Protein AF-A0A969E4N9-F1 (afdb_monomer_lite)

Radius of gyration: 14.86 Å; chains: 1; bounding box: 43×32×30 Å

Sequence (67 aa):
MATASERNGSHFDVQRSKDGKTFTTIGQVKAVGNSLTLQRYEFSDENPLSGTNYYRLNAVDLDGAAK

Secondary structure (DSSP, 8-state):
--------EEEEEEEEESSSSS-EEEEEEE--TT--S--------SSPPSS--EEEEEEEES-----

pLDDT: mean 70.05, std 16.91, range [35.25, 89.94]

Structure (mmCIF, N/CA/C/O backbone):
data_AF-A0A969E4N9-F1
#
_entry.id   AF-A0A969E4N9-F1
#
loop_
_atom_site.group_PDB
_atom_site.id
_atom_site.type_symbol
_atom_site.label_atom_id
_atom_site.label_alt_id
_atom_site.label_comp_id
_atom_site.label_asym_id
_atom_site.label_entity_id
_atom_site.label_seq_id
_atom_site.pdbx_PDB_ins_code
_atom_site.Cartn_x
_atom_site.Cartn_y
_atom_site.Cartn_z
_atom_site.occupancy
_atom_site.B_iso_or_equiv
_atom_site.auth_seq_id
_atom_site.auth_comp_id
_atom_site.auth_asym_id
_atom_site.auth_atom_id
_atom_site.pdbx_PDB_model_num
ATOM 1 N N . MET A 1 1 ? 28.797 -10.068 -18.504 1.00 35.25 1 MET A N 1
ATOM 2 C CA . MET A 1 1 ? 28.222 -10.557 -17.235 1.00 35.25 1 MET A CA 1
ATOM 3 C C . MET A 1 1 ? 26.929 -9.792 -17.016 1.00 35.25 1 MET A C 1
ATOM 5 O O . MET A 1 1 ? 26.965 -8.690 -16.490 1.00 35.25 1 MET A O 1
ATOM 9 N N . ALA A 1 2 ? 25.815 -10.293 -17.548 1.00 37.41 2 ALA A N 1
ATOM 10 C CA . ALA A 1 2 ? 24.510 -9.719 -17.262 1.00 37.41 2 ALA A CA 1
ATOM 11 C C . ALA A 1 2 ? 24.058 -10.303 -15.923 1.00 37.41 2 ALA A C 1
ATOM 13 O O . ALA A 1 2 ? 23.526 -11.406 -15.879 1.00 37.41 2 ALA A O 1
ATOM 14 N N . THR A 1 3 ? 24.290 -9.594 -14.823 1.00 44.12 3 THR A N 1
ATOM 15 C CA . THR A 1 3 ? 23.448 -9.754 -13.637 1.00 44.12 3 THR A CA 1
ATOM 16 C C . THR A 1 3 ? 22.111 -9.115 -13.984 1.00 44.12 3 THR A C 1
ATOM 18 O O . THR A 1 3 ? 21.808 -7.994 -13.582 1.00 44.12 3 THR A O 1
ATOM 21 N N . ALA A 1 4 ? 21.346 -9.802 -14.837 1.00 43.44 4 ALA A N 1
ATOM 22 C CA . ALA A 1 4 ? 19.944 -9.514 -15.042 1.00 43.44 4 ALA A CA 1
ATOM 23 C C . ALA A 1 4 ? 19.300 -9.723 -13.679 1.00 43.44 4 ALA A C 1
ATOM 25 O O . ALA A 1 4 ? 19.077 -10.844 -13.242 1.00 43.44 4 ALA A O 1
ATOM 26 N N . SER A 1 5 ? 19.136 -8.623 -12.953 1.00 46.22 5 SER A N 1
ATOM 27 C CA . SER A 1 5 ? 18.295 -8.570 -11.782 1.00 46.22 5 SER A CA 1
ATOM 28 C C . SER A 1 5 ? 16.936 -9.085 -12.229 1.00 46.22 5 SER A C 1
ATOM 30 O O . SER A 1 5 ? 16.183 -8.362 -12.888 1.00 46.22 5 SER A O 1
ATOM 32 N N . GLU A 1 6 ? 16.647 -10.343 -11.918 1.00 43.62 6 GLU A N 1
ATOM 33 C CA . GLU A 1 6 ? 15.302 -10.896 -11.903 1.00 43.62 6 GLU A CA 1
ATOM 34 C C . GLU A 1 6 ? 14.536 -10.128 -10.820 1.00 43.62 6 GLU A C 1
ATOM 36 O O . GLU A 1 6 ? 14.300 -10.591 -9.711 1.00 43.62 6 GLU A O 1
ATOM 41 N N . ARG A 1 7 ? 14.195 -8.872 -11.130 1.00 52.97 7 ARG A N 1
ATOM 42 C CA . ARG A 1 7 ? 13.158 -8.089 -10.464 1.00 52.97 7 ARG A CA 1
ATOM 43 C C . ARG A 1 7 ? 11.832 -8.699 -10.890 1.00 52.97 7 ARG A C 1
ATOM 45 O O . ARG A 1 7 ? 11.076 -8.118 -11.666 1.00 52.97 7 ARG A O 1
ATOM 52 N N . ASN A 1 8 ? 11.598 -9.907 -10.411 1.00 60.00 8 AS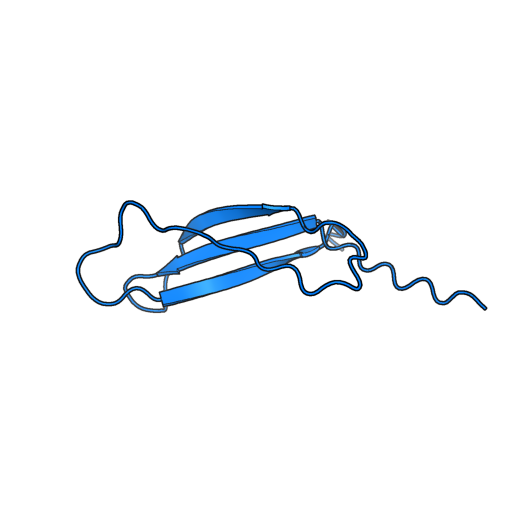N A N 1
ATOM 53 C CA . ASN A 1 8 ? 10.390 -10.670 -10.619 1.00 60.00 8 ASN A CA 1
ATOM 54 C C . ASN A 1 8 ? 9.331 -10.156 -9.642 1.00 60.00 8 ASN A C 1
ATOM 56 O O . ASN A 1 8 ? 8.856 -10.899 -8.806 1.00 60.00 8 ASN A O 1
ATOM 60 N N . GLY A 1 9 ? 8.968 -8.874 -9.720 1.00 62.75 9 GLY A N 1
ATOM 61 C CA . GLY A 1 9 ? 7.774 -8.362 -9.047 1.00 62.75 9 GLY A CA 1
ATOM 62 C C . GLY A 1 9 ? 6.542 -8.787 -9.844 1.00 62.75 9 GLY A C 1
ATOM 63 O O . GLY A 1 9 ? 6.490 -8.531 -11.044 1.00 62.75 9 GLY A O 1
ATOM 64 N N . SER A 1 10 ? 5.560 -9.432 -9.213 1.00 74.81 10 SER A N 1
ATOM 65 C CA . SER A 1 10 ? 4.284 -9.805 -9.847 1.00 74.81 10 SER A CA 1
ATOM 66 C C . SER A 1 10 ? 3.340 -8.621 -9.868 1.00 74.81 10 SER A C 1
ATOM 68 O O . SER A 1 10 ? 2.885 -8.162 -10.919 1.00 74.81 10 SER A O 1
ATOM 70 N N . HIS A 1 11 ? 3.065 -8.092 -8.685 1.00 79.75 11 HIS A N 1
ATOM 71 C CA . HIS A 1 11 ? 2.159 -6.979 -8.479 1.00 79.75 11 HIS A CA 1
ATOM 72 C C . HIS A 1 11 ? 2.405 -6.341 -7.118 1.00 79.75 11 HIS A C 1
ATOM 74 O O . HIS A 1 11 ? 3.097 -6.886 -6.267 1.00 79.75 11 HIS A O 1
ATOM 80 N N . PHE A 1 12 ? 1.841 -5.159 -6.927 1.00 82.81 12 PHE A N 1
ATOM 81 C CA . PHE A 1 12 ? 1.740 -4.494 -5.644 1.00 82.81 12 PHE A CA 1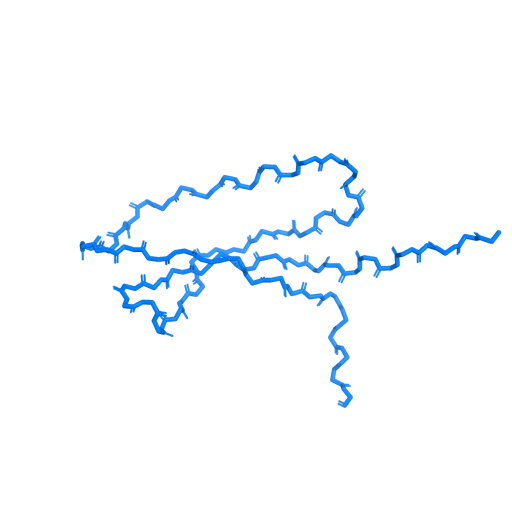
ATOM 82 C C . PHE A 1 12 ? 0.280 -4.530 -5.208 1.00 82.81 12 PHE A C 1
ATOM 84 O O . PHE A 1 12 ? -0.585 -4.012 -5.915 1.00 82.81 12 PHE A O 1
ATOM 91 N N . ASP A 1 13 ? -0.011 -5.108 -4.049 1.00 87.06 13 ASP A N 1
ATOM 92 C CA . ASP A 1 13 ? -1.317 -4.938 -3.424 1.00 87.06 13 ASP A CA 1
ATOM 93 C C . ASP A 1 13 ? -1.383 -3.566 -2.760 1.00 87.06 13 ASP A C 1
ATOM 95 O O . ASP A 1 13 ? -0.564 -3.222 -1.903 1.00 87.06 13 ASP A O 1
ATOM 99 N N . VAL A 1 14 ? -2.400 -2.794 -3.120 1.00 87.81 14 VAL A N 1
ATOM 100 C CA . VAL A 1 14 ? -2.786 -1.584 -2.406 1.00 87.81 14 VAL A CA 1
ATOM 101 C C . VAL A 1 14 ? -3.681 -2.017 -1.260 1.00 87.81 14 VAL A C 1
ATOM 103 O O . VAL A 1 14 ? -4.758 -2.580 -1.475 1.00 87.81 14 VAL A O 1
ATOM 106 N N . GLN A 1 15 ? -3.239 -1.771 -0.031 1.00 89.75 15 GLN A N 1
ATOM 107 C CA . GLN A 1 15 ? -3.992 -2.142 1.159 1.00 89.75 15 GLN A CA 1
ATOM 108 C C . GLN A 1 15 ? -4.380 -0.917 1.976 1.00 89.75 15 GLN A C 1
ATOM 110 O O . GLN A 1 15 ? -3.565 -0.018 2.189 1.00 89.75 15 GLN A O 1
ATOM 115 N N . ARG A 1 16 ? -5.612 -0.932 2.489 1.00 89.94 16 ARG A N 1
ATOM 116 C CA . ARG A 1 16 ? -6.177 0.083 3.378 1.00 89.94 16 ARG A CA 1
ATOM 117 C C . ARG A 1 16 ? -6.394 -0.471 4.775 1.00 89.94 16 ARG A C 1
ATOM 119 O O . ARG A 1 16 ? -6.841 -1.604 4.936 1.00 89.94 16 ARG A O 1
ATOM 126 N N . SER A 1 17 ? -6.161 0.353 5.785 1.00 88.25 17 SER A N 1
ATOM 127 C CA . SER A 1 17 ? -6.516 0.077 7.173 1.00 88.25 17 SER A CA 1
ATOM 128 C C . SER A 1 17 ? -7.174 1.295 7.812 1.00 88.25 17 SER A C 1
ATOM 130 O O . SER A 1 17 ? -6.771 2.422 7.550 1.00 88.25 17 SER A O 1
ATOM 132 N N . LYS A 1 18 ? -8.155 1.074 8.688 1.00 87.62 18 LYS A N 1
ATOM 133 C CA . LYS A 1 18 ? -8.757 2.134 9.520 1.00 87.62 18 LYS A CA 1
ATOM 134 C C . LYS A 1 18 ? -8.010 2.377 10.834 1.00 87.62 18 LYS A C 1
ATOM 136 O O . LYS A 1 18 ? -8.190 3.398 11.481 1.00 87.62 18 LYS A O 1
ATOM 141 N N . ASP A 1 19 ? -7.217 1.398 11.259 1.00 87.75 19 ASP A N 1
ATOM 142 C CA . ASP A 1 19 ? -6.589 1.342 12.585 1.00 87.75 19 ASP A CA 1
ATOM 143 C C . ASP A 1 19 ? -5.062 1.186 12.512 1.00 87.75 19 ASP A C 1
ATOM 145 O O . ASP A 1 19 ? -4.385 1.206 13.539 1.00 87.75 19 ASP A O 1
ATOM 149 N N . GLY A 1 20 ? -4.514 1.031 11.303 1.00 86.38 20 GLY A N 1
ATOM 150 C CA . GLY A 1 20 ? -3.089 0.818 11.055 1.00 86.38 20 GLY A CA 1
ATOM 151 C C . GLY A 1 20 ? -2.590 -0.577 11.444 1.00 86.38 20 GLY A C 1
ATOM 152 O O . GLY A 1 20 ? -1.398 -0.841 11.310 1.00 86.38 20 GLY A O 1
ATOM 153 N N . LYS A 1 21 ? -3.468 -1.474 11.920 1.00 87.81 21 LYS A N 1
ATOM 154 C CA . LYS A 1 21 ? -3.137 -2.853 12.311 1.00 87.81 21 LYS A CA 1
ATOM 155 C C . LYS A 1 21 ? -3.716 -3.860 11.324 1.00 87.81 21 LYS A C 1
ATOM 157 O O . LYS A 1 21 ? -3.007 -4.758 10.879 1.00 87.81 21 LYS A O 1
ATOM 162 N N . THR A 1 22 ? -4.984 -3.696 10.952 1.00 89.12 22 THR A N 1
ATOM 163 C CA . THR A 1 22 ? -5.689 -4.605 10.037 1.00 89.12 22 THR A CA 1
ATOM 164 C C . THR A 1 22 ? -5.721 -4.019 8.636 1.00 89.12 22 THR A C 1
ATOM 166 O O . THR A 1 22 ? -6.447 -3.058 8.384 1.00 89.12 22 THR A O 1
ATOM 169 N N . PHE A 1 23 ? -4.945 -4.589 7.719 1.00 89.75 23 PHE A N 1
ATOM 170 C CA . PHE A 1 23 ? -4.869 -4.138 6.331 1.00 89.75 23 PHE A CA 1
ATOM 171 C C . PHE A 1 23 ? -5.730 -5.023 5.434 1.00 89.75 23 PHE A C 1
ATOM 173 O O . PHE A 1 23 ? -5.599 -6.242 5.449 1.00 89.75 23 PHE A O 1
ATOM 180 N N . THR A 1 24 ? -6.606 -4.399 4.651 1.00 88.25 24 THR A N 1
ATOM 181 C CA . THR A 1 24 ? -7.446 -5.062 3.649 1.00 88.25 24 THR A CA 1
ATOM 182 C C . THR A 1 24 ? -6.997 -4.624 2.267 1.00 88.25 24 THR A C 1
ATOM 184 O O . THR A 1 24 ? -6.837 -3.427 2.031 1.00 88.25 24 THR A O 1
ATOM 187 N N . THR A 1 25 ? -6.794 -5.569 1.354 1.00 89.25 25 THR A N 1
ATOM 188 C CA . THR A 1 25 ? -6.473 -5.252 -0.041 1.00 89.25 25 THR A CA 1
ATOM 189 C C . THR A 1 25 ? -7.680 -4.597 -0.710 1.00 89.25 25 THR A C 1
ATOM 191 O O . THR A 1 25 ? -8.761 -5.177 -0.756 1.00 89.25 25 THR A O 1
ATOM 194 N N . ILE A 1 26 ? -7.488 -3.369 -1.191 1.00 86.25 26 ILE A N 1
ATOM 195 C CA . ILE A 1 26 ? -8.500 -2.549 -1.878 1.00 86.25 26 ILE A CA 1
ATOM 196 C C . ILE A 1 26 ? -8.258 -2.486 -3.389 1.00 86.25 26 ILE A C 1
ATOM 198 O O . ILE A 1 26 ? -9.146 -2.105 -4.143 1.00 86.25 26 ILE A O 1
ATOM 202 N N . GLY A 1 27 ? -7.064 -2.870 -3.837 1.00 83.38 27 GLY A N 1
ATOM 203 C CA . GLY A 1 27 ? -6.694 -2.900 -5.242 1.00 83.38 27 GLY A CA 1
ATOM 204 C C . GLY A 1 27 ? -5.358 -3.599 -5.445 1.00 83.38 27 GLY A C 1
ATOM 205 O O . GLY A 1 27 ? -4.603 -3.801 -4.496 1.00 83.38 27 GLY A O 1
ATOM 206 N N . GLN A 1 28 ? -5.063 -3.968 -6.686 1.00 82.75 28 GLN A N 1
ATOM 207 C CA . GLN A 1 28 ? -3.796 -4.588 -7.061 1.00 82.75 28 GLN A CA 1
ATOM 208 C C . GLN A 1 28 ? -3.261 -3.897 -8.303 1.00 82.75 28 GLN A C 1
ATOM 210 O O . GLN A 1 28 ? -3.998 -3.659 -9.261 1.00 82.75 28 GLN A O 1
ATOM 215 N N . VAL A 1 29 ? -1.972 -3.592 -8.297 1.00 77.44 29 VAL A N 1
ATOM 216 C CA . VAL A 1 29 ? -1.308 -2.921 -9.404 1.00 77.44 29 VAL A CA 1
ATOM 217 C C . VAL A 1 29 ? -0.217 -3.826 -9.937 1.00 77.44 29 VAL A C 1
ATOM 219 O O . VAL A 1 29 ? 0.746 -4.128 -9.238 1.00 77.44 29 VAL A O 1
ATOM 222 N N . LYS A 1 30 ? -0.372 -4.293 -11.178 1.00 74.00 30 LYS A N 1
ATOM 223 C CA . LYS A 1 30 ? 0.617 -5.174 -11.808 1.00 74.00 30 LYS A CA 1
ATOM 224 C C . LYS A 1 30 ? 1.973 -4.483 -11.850 1.00 74.00 30 LYS A C 1
ATOM 226 O O . LYS A 1 30 ? 2.094 -3.367 -12.353 1.00 74.00 30 LYS A O 1
ATOM 231 N N . ALA A 1 31 ? 2.987 -5.167 -11.336 1.00 67.69 31 ALA A N 1
ATOM 232 C CA . ALA A 1 31 ? 4.348 -4.687 -11.399 1.00 67.69 31 ALA A CA 1
ATOM 233 C C . ALA A 1 31 ? 4.815 -4.924 -12.835 1.00 67.69 31 ALA A C 1
ATOM 235 O O . ALA A 1 31 ? 4.996 -6.057 -13.274 1.00 67.69 31 ALA A O 1
ATOM 236 N N . VAL A 1 32 ? 4.939 -3.849 -13.610 1.00 61.12 32 VAL A N 1
ATOM 237 C CA . VAL A 1 32 ? 5.459 -3.950 -14.974 1.00 61.12 32 VAL A CA 1
ATOM 238 C C . VAL A 1 32 ? 6.965 -4.161 -14.840 1.00 61.12 32 VAL A C 1
ATOM 240 O O . VAL A 1 32 ? 7.707 -3.218 -14.549 1.00 61.12 32 VAL A O 1
ATOM 243 N N . GLY A 1 33 ? 7.392 -5.424 -14.929 1.00 55.22 33 GLY A N 1
ATOM 244 C CA . GLY A 1 33 ? 8.781 -5.845 -14.760 1.00 55.22 33 GLY A CA 1
ATOM 245 C C . GLY A 1 33 ? 9.754 -4.912 -15.486 1.00 55.22 33 GLY A C 1
ATOM 246 O O . GLY A 1 33 ? 9.551 -4.568 -16.647 1.00 55.22 33 GLY A O 1
ATOM 247 N N . ASN A 1 34 ? 10.795 -4.473 -14.773 1.00 48.00 34 ASN A N 1
ATOM 248 C CA . ASN A 1 34 ? 11.854 -3.592 -15.280 1.00 48.00 34 ASN A CA 1
ATOM 249 C C . ASN A 1 34 ? 11.376 -2.290 -15.961 1.00 48.00 34 ASN A C 1
ATOM 251 O O . ASN A 1 34 ? 11.784 -1.954 -17.069 1.00 48.00 34 ASN A O 1
ATOM 255 N N . SER A 1 35 ? 10.582 -1.476 -15.263 1.00 48.12 35 SER A N 1
ATOM 256 C CA . SER A 1 35 ? 10.510 -0.044 -15.587 1.00 48.12 35 SER A CA 1
ATOM 257 C C . SER A 1 35 ? 11.627 0.715 -14.854 1.00 48.12 35 SER A C 1
ATOM 259 O O . SER A 1 35 ? 11.602 0.847 -13.633 1.00 48.12 35 SER A O 1
ATOM 261 N N . LEU A 1 36 ? 12.624 1.212 -15.599 1.00 47.16 36 LEU A N 1
ATOM 262 C CA . LEU A 1 36 ? 13.600 2.223 -15.135 1.00 47.16 36 LEU A CA 1
ATOM 263 C C . LEU A 1 36 ? 12.947 3.604 -14.920 1.00 47.16 36 LEU A C 1
ATOM 265 O O . LEU A 1 36 ? 13.578 4.541 -14.437 1.00 47.16 36 LEU A O 1
ATOM 269 N N . THR A 1 37 ? 11.679 3.730 -15.294 1.00 44.91 37 THR A N 1
ATOM 270 C CA . THR A 1 37 ? 10.823 4.894 -15.111 1.00 44.91 37 THR A CA 1
ATOM 271 C C . THR A 1 37 ? 10.076 4.797 -13.783 1.00 44.91 37 THR A C 1
ATOM 273 O O . THR A 1 37 ? 9.519 3.755 -13.444 1.00 44.91 37 THR A O 1
ATOM 276 N N . LEU A 1 38 ? 10.060 5.900 -13.028 1.00 51.12 38 LEU A N 1
ATOM 277 C CA . LEU A 1 38 ? 9.263 6.062 -11.812 1.00 51.12 38 LEU A CA 1
ATOM 278 C C . LEU A 1 38 ? 7.786 5.770 -12.133 1.00 51.12 38 LEU A C 1
ATOM 280 O O . LEU A 1 38 ? 7.093 6.618 -12.694 1.00 51.12 38 LEU A O 1
ATOM 284 N N . GLN A 1 39 ? 7.320 4.566 -11.806 1.00 57.06 39 GLN A N 1
ATOM 285 C CA . GLN A 1 39 ? 5.922 4.180 -11.968 1.00 57.06 39 GLN A CA 1
ATOM 286 C C . GLN A 1 39 ? 5.098 4.938 -10.925 1.00 57.06 39 GLN A C 1
ATOM 288 O O . GLN A 1 39 ? 5.194 4.674 -9.724 1.00 57.06 39 GLN A O 1
ATOM 293 N N . ARG A 1 40 ? 4.328 5.930 -11.378 1.00 57.94 40 ARG A N 1
ATOM 294 C CA . ARG A 1 40 ? 3.346 6.617 -10.539 1.00 57.94 40 ARG A CA 1
ATOM 295 C C . ARG A 1 40 ? 2.096 5.756 -10.512 1.00 57.94 40 ARG A C 1
ATOM 297 O O . ARG A 1 40 ? 1.324 5.744 -11.463 1.00 57.94 40 ARG A O 1
ATOM 304 N N . TYR A 1 41 ? 1.939 5.002 -9.436 1.00 63.66 41 TYR A N 1
ATOM 305 C CA . TYR A 1 41 ? 0.713 4.267 -9.182 1.00 63.66 41 TYR A CA 1
ATOM 306 C C . TYR A 1 41 ? -0.251 5.194 -8.456 1.00 63.66 41 TYR A C 1
ATOM 308 O O . TYR A 1 41 ? -0.074 5.498 -7.278 1.00 63.66 41 TYR A O 1
ATOM 316 N N . GLU A 1 42 ? -1.239 5.684 -9.192 1.00 64.06 42 GLU A N 1
ATOM 317 C CA . GLU A 1 42 ? -2.329 6.472 -8.635 1.00 64.06 42 GLU A CA 1
ATOM 318 C C . GLU A 1 42 ? -3.489 5.522 -8.342 1.00 64.06 42 GLU A C 1
ATOM 320 O O . GLU A 1 42 ? -3.981 4.826 -9.228 1.00 64.06 42 GLU A O 1
ATOM 325 N N . PHE A 1 43 ? -3.888 5.455 -7.074 1.00 68.38 43 PHE A N 1
ATOM 326 C CA . PHE A 1 43 ? -5.075 4.729 -6.647 1.00 68.38 43 PHE A CA 1
ATOM 327 C C . PHE A 1 43 ? -6.033 5.729 -6.010 1.00 68.38 43 PHE A C 1
ATOM 329 O O . PHE A 1 43 ? -5.732 6.307 -4.963 1.00 68.38 43 PHE A O 1
ATOM 336 N N . SER A 1 44 ? -7.174 5.944 -6.658 1.00 74.38 44 SER A N 1
ATOM 337 C CA . SER A 1 44 ? -8.256 6.754 -6.111 1.00 74.38 44 SER A CA 1
ATOM 338 C C . SER A 1 44 ? -9.137 5.878 -5.235 1.00 74.38 44 SER A C 1
ATOM 340 O O . SER A 1 44 ? -9.799 4.960 -5.712 1.00 74.38 44 SER A O 1
ATOM 342 N N . ASP A 1 45 ? -9.139 6.164 -3.939 1.00 73.50 45 ASP A N 1
ATOM 343 C CA . ASP A 1 45 ? -10.036 5.509 -3.002 1.00 73.50 45 ASP A CA 1
ATOM 344 C C . ASP A 1 45 ? -11.433 6.144 -3.115 1.00 73.50 45 ASP A C 1
ATOM 346 O O . ASP A 1 45 ? -11.676 7.236 -2.605 1.00 73.50 45 ASP A O 1
ATOM 350 N N . GLU A 1 46 ? -12.337 5.496 -3.858 1.00 74.69 46 GLU A N 1
ATOM 351 C CA . GLU A 1 46 ? -13.689 6.023 -4.129 1.00 74.69 46 GLU A CA 1
ATOM 352 C C . GLU A 1 46 ? -14.647 5.898 -2.934 1.00 74.69 46 GLU A C 1
ATOM 354 O O . GLU A 1 46 ? -15.717 6.500 -2.925 1.00 74.69 46 GLU A O 1
ATOM 359 N N . ASN A 1 47 ? -14.283 5.112 -1.917 1.00 76.06 47 ASN A N 1
ATOM 360 C CA . ASN A 1 47 ? -15.106 4.879 -0.731 1.00 76.06 47 ASN A CA 1
ATOM 361 C C . ASN A 1 47 ? -14.240 4.871 0.538 1.00 76.06 47 ASN A C 1
ATOM 363 O O . ASN A 1 47 ? -14.096 3.804 1.158 1.00 76.06 47 ASN A O 1
ATOM 367 N N . PRO A 1 48 ? -13.649 6.016 0.933 1.00 75.25 48 PRO A N 1
ATOM 368 C CA . PRO A 1 48 ? -12.779 6.076 2.099 1.00 75.25 48 PRO A CA 1
ATOM 369 C C . PRO A 1 48 ? -13.580 5.772 3.354 1.00 75.25 48 PRO A C 1
ATOM 371 O O . PRO A 1 48 ? -14.739 6.167 3.493 1.00 75.25 48 PRO A O 1
ATOM 374 N N . LEU A 1 49 ? -12.966 5.048 4.289 1.00 76.62 49 LEU A N 1
ATOM 375 C CA . LEU A 1 49 ? -13.615 4.796 5.569 1.00 76.62 49 LEU A CA 1
ATOM 376 C C . LEU A 1 49 ? -13.699 6.120 6.331 1.00 76.62 49 LEU A C 1
ATOM 378 O O . LEU A 1 49 ? -12.769 6.926 6.289 1.00 76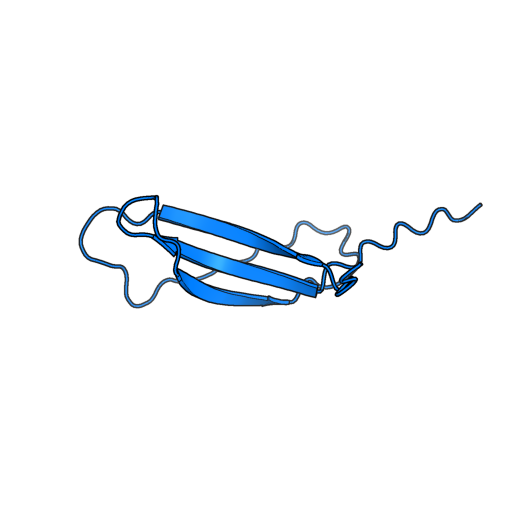.62 49 LEU A O 1
ATOM 382 N N . SER A 1 50 ? -14.798 6.345 7.050 1.00 79.50 50 SER A N 1
ATOM 383 C CA . SER A 1 50 ? -14.915 7.520 7.915 1.00 79.50 50 SER A CA 1
ATOM 384 C C . SER A 1 50 ? -13.803 7.527 8.964 1.00 79.50 50 SER A C 1
ATOM 386 O O . SER A 1 50 ? -1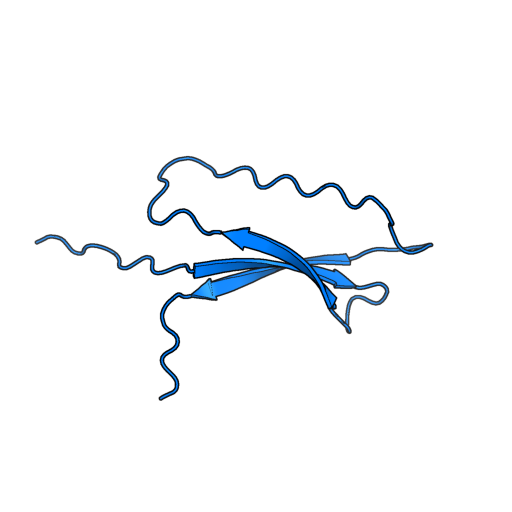3.674 6.583 9.746 1.00 79.50 50 SER A O 1
ATOM 388 N N . GLY A 1 51 ? -13.028 8.612 8.997 1.00 81.94 51 GLY A N 1
ATOM 389 C CA . GLY A 1 51 ? -11.906 8.799 9.916 1.00 81.94 51 GLY A CA 1
ATOM 390 C C . GLY A 1 51 ? -10.541 8.638 9.243 1.00 81.94 51 GLY A C 1
ATOM 391 O O . GLY A 1 51 ? -10.358 8.976 8.073 1.00 81.94 51 GLY A O 1
ATOM 392 N N . THR A 1 52 ? -9.557 8.168 10.007 1.00 84.00 52 THR A N 1
ATOM 393 C CA . THR A 1 52 ? -8.179 8.010 9.527 1.00 84.00 52 THR A CA 1
ATOM 394 C C . THR A 1 52 ? -8.049 6.754 8.672 1.00 84.00 52 THR A C 1
ATOM 396 O O . THR A 1 52 ? -8.358 5.653 9.122 1.00 84.00 52 THR A O 1
ATOM 399 N N . ASN A 1 53 ? -7.541 6.914 7.452 1.00 84.19 53 ASN A N 1
ATOM 400 C CA . ASN A 1 53 ? -7.213 5.804 6.566 1.00 84.19 53 ASN A CA 1
ATOM 401 C C . ASN A 1 53 ? -5.695 5.698 6.425 1.00 84.19 53 ASN A C 1
ATOM 403 O O . ASN A 1 53 ? -5.020 6.669 6.089 1.00 84.19 53 ASN A O 1
ATOM 407 N N . TYR A 1 54 ? -5.170 4.505 6.662 1.00 88.81 54 TYR A N 1
ATOM 408 C CA . TYR A 1 54 ? -3.777 4.150 6.451 1.00 88.81 54 TYR A CA 1
ATOM 409 C C . TYR A 1 54 ? -3.667 3.340 5.172 1.00 88.81 54 TYR A C 1
ATOM 411 O O . TYR A 1 54 ? -4.408 2.375 4.985 1.00 88.81 54 TYR A O 1
ATOM 419 N N . TYR A 1 55 ? -2.711 3.701 4.327 1.00 87.12 55 TYR A N 1
ATOM 420 C CA . TYR A 1 55 ? -2.456 3.015 3.070 1.00 87.12 55 TYR A CA 1
ATOM 421 C C . TYR A 1 55 ? -1.033 2.480 3.060 1.00 87.12 55 TYR A C 1
ATOM 423 O O . TYR A 1 55 ? -0.102 3.161 3.492 1.00 87.12 55 TYR A O 1
ATOM 431 N N . ARG A 1 56 ? -0.863 1.257 2.562 1.00 87.12 56 ARG A N 1
ATOM 432 C CA . ARG A 1 56 ? 0.456 0.677 2.300 1.00 87.12 56 ARG A CA 1
ATOM 433 C C . ARG A 1 56 ? 0.446 -0.095 0.991 1.00 87.12 56 ARG A C 1
ATOM 435 O O . ARG A 1 56 ? -0.593 -0.611 0.580 1.00 87.12 56 ARG A O 1
ATOM 442 N N . LEU A 1 57 ? 1.621 -0.199 0.383 1.00 83.62 57 LEU A N 1
ATOM 443 C CA . LEU A 1 57 ? 1.866 -1.064 -0.763 1.00 83.62 57 LEU A CA 1
ATOM 444 C C . LEU A 1 57 ? 2.548 -2.337 -0.269 1.00 83.62 57 LEU A C 1
ATOM 446 O O . LEU A 1 57 ? 3.567 -2.263 0.417 1.00 83.62 57 LEU A O 1
ATOM 450 N N . ASN A 1 58 ? 1.984 -3.488 -0.608 1.00 84.94 58 ASN A N 1
ATOM 451 C CA . ASN A 1 58 ? 2.602 -4.786 -0.379 1.00 84.94 58 ASN A CA 1
ATOM 452 C C . ASN A 1 58 ? 3.127 -5.311 -1.715 1.00 84.94 58 ASN A C 1
ATOM 454 O O . ASN A 1 58 ? 2.341 -5.592 -2.614 1.00 84.94 58 ASN A O 1
ATOM 458 N N . ALA A 1 59 ? 4.448 -5.386 -1.866 1.00 79.44 59 ALA A N 1
ATOM 459 C CA . ALA A 1 59 ? 5.066 -5.949 -3.058 1.00 79.44 59 ALA A CA 1
ATOM 460 C C . ALA A 1 59 ? 4.941 -7.475 -3.020 1.00 79.44 59 ALA A C 1
ATOM 462 O O . ALA A 1 59 ? 5.361 -8.100 -2.050 1.00 79.44 59 ALA A O 1
ATOM 463 N N . VAL A 1 60 ? 4.352 -8.054 -4.061 1.00 78.00 60 VAL A N 1
ATOM 464 C CA . VAL A 1 60 ? 4.251 -9.497 -4.257 1.00 78.00 60 VAL A CA 1
ATOM 465 C C . VAL A 1 60 ? 5.165 -9.863 -5.408 1.00 78.00 60 VAL A C 1
ATOM 467 O O . VAL A 1 60 ? 4.954 -9.431 -6.543 1.00 78.00 60 VAL A O 1
ATOM 470 N N . ASP A 1 61 ? 6.182 -10.659 -5.122 1.00 73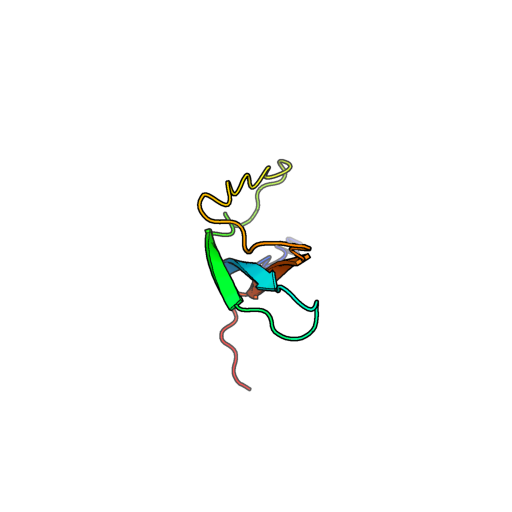.50 61 ASP A N 1
ATOM 471 C CA . ASP A 1 61 ? 7.092 -11.181 -6.128 1.00 73.50 61 ASP A CA 1
ATOM 472 C C . ASP A 1 61 ? 6.430 -12.336 -6.922 1.00 73.50 61 ASP A C 1
ATOM 474 O O . ASP A 1 61 ? 5.586 -13.071 -6.415 1.00 73.50 61 ASP A O 1
ATOM 478 N N . LEU A 1 62 ? 6.765 -12.475 -8.211 1.00 64.44 62 LEU A N 1
ATOM 479 C CA . LEU A 1 62 ? 6.414 -13.607 -9.092 1.00 64.44 62 LEU A CA 1
ATOM 480 C C . LEU A 1 62 ? 7.058 -14.905 -8.622 1.00 64.44 62 LEU A C 1
ATOM 482 O O . LEU A 1 62 ? 6.673 -15.977 -9.088 1.00 64.44 62 LEU A O 1
ATOM 486 N N . ASP A 1 63 ? 8.030 -14.803 -7.719 1.00 60.88 63 ASP A N 1
ATOM 487 C CA . ASP A 1 63 ? 8.588 -15.935 -7.014 1.00 60.88 63 ASP A CA 1
ATOM 488 C C . ASP A 1 63 ? 7.565 -16.417 -5.982 1.00 60.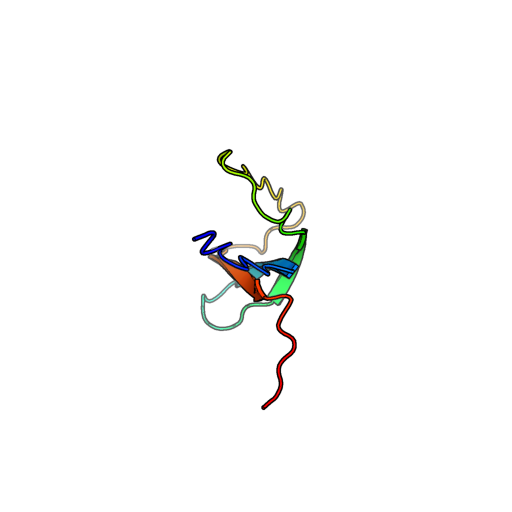88 63 ASP A C 1
ATOM 490 O O . ASP A 1 63 ? 7.675 -16.209 -4.778 1.00 60.88 63 ASP A O 1
ATOM 494 N N . GLY A 1 64 ? 6.533 -17.102 -6.471 1.00 52.47 64 GLY A N 1
ATOM 495 C CA . GLY A 1 64 ? 5.720 -18.008 -5.670 1.00 52.47 64 GLY A CA 1
ATOM 496 C C . GLY A 1 64 ? 6.535 -19.206 -5.165 1.00 52.47 64 GLY A C 1
ATOM 497 O O . GLY A 1 64 ? 6.005 -20.315 -5.120 1.00 52.47 64 GLY A O 1
ATOM 498 N N . ALA A 1 65 ? 7.813 -19.026 -4.815 1.00 43.97 65 ALA A N 1
ATOM 499 C CA . ALA A 1 65 ? 8.625 -20.049 -4.193 1.00 43.97 65 ALA A CA 1
ATOM 500 C C . ALA A 1 65 ? 8.229 -20.135 -2.720 1.00 43.97 65 ALA A C 1
ATOM 502 O O . ALA A 1 65 ? 8.895 -19.650 -1.808 1.00 43.97 65 ALA A O 1
ATOM 503 N N . ALA A 1 66 ? 7.122 -20.836 -2.497 1.00 41.66 66 ALA A N 1
ATOM 504 C CA . ALA A 1 66 ? 7.089 -21.755 -1.384 1.00 41.66 66 ALA A CA 1
ATOM 505 C C . ALA A 1 66 ? 8.357 -22.619 -1.469 1.00 41.66 66 ALA A C 1
ATOM 507 O O . ALA A 1 66 ? 8.511 -23.438 -2.378 1.00 41.66 66 ALA A O 1
ATOM 508 N N . LYS A 1 67 ? 9.270 -22.409 -0.531 1.00 37.16 67 LYS A N 1
ATOM 509 C CA . LYS A 1 67 ? 10.211 -23.433 -0.114 1.00 37.16 67 LYS A CA 1
ATOM 510 C C . LYS A 1 67 ? 10.169 -23.538 1.398 1.00 37.16 67 LYS A C 1
ATOM 512 O O . LYS A 1 67 ? 10.103 -22.476 2.054 1.00 37.16 67 LYS A O 1
#

Foldseek 3Di:
DPPPPCQQWQWKFKWKDQVVPDTDGPDIGGDPPDDPDDDDDDDDPPDDDPDDMDIDIDTDGPPPDPD